Protein AF-W7XDH7-F1 (afdb_monomer)

Solvent-accessible surface area (backbone atoms only — not comparable to full-atom values): 7331 Å² total; per-residue (Å²): 140,83,82,87,71,73,53,67,53,33,57,53,10,49,50,29,32,53,50,9,52,50,32,39,53,49,12,55,75,60,73,47,37,55,67,36,43,50,53,11,51,52,33,28,52,54,7,48,43,38,47,66,30,70,76,50,50,53,58,49,60,69,33,81,84,36,37,63,16,50,52,36,25,54,48,11,49,50,36,25,75,75,65,45,30,68,64,11,46,57,40,20,51,53,10,47,51,52,41,42,64,76,47,46,66,75,46,43,67,65,48,54,67,36,81,77,57,17,70,73,61,70,40,72,69,53,52,49,53,43,48,59,58,48,73,75,40,84,84,127

Mean predicted aligned error: 10.55 Å

Secondary structure (DSSP, 8-state):
--SS---HHHHHHHHHHHHHHHHHHHHHHTTS-HHHHHHHHHHHHHHHHHHH-HHHHHHHHTSTTTHHHHHHHHHHHHHHHTT-HHHHHHHHHHHHHHHHHHHHHHHHHHHHTSTTTHHHH--HHHHHHHHHHHTTS---

Organism: Tetrahymena thermophila (strain SB210) (NCBI:txid312017)

Foldseek 3Di:
DPPPPPPVLQVVLCVLLVVLVVLVVVCVVVVNDLVSPVSSVVSNVSSCCSNVDVVVVCVLCPDPQLVQLVCQLVVLNVCSVVPNRVSSVVSNVSSVVSSCLLVVLVCLVVQLPPPVRVVVCPDVVNVVVSVVSVVVDDDD

Structure (mmCIF, N/CA/C/O backbone):
data_AF-W7XDH7-F1
#
_entry.id   AF-W7XDH7-F1
#
loop_
_atom_site.group_PDB
_atom_site.id
_atom_site.type_symbol
_atom_site.label_atom_id
_atom_site.label_alt_id
_atom_site.label_comp_id
_atom_site.label_asym_id
_atom_site.label_entity_id
_atom_site.label_seq_id
_atom_site.pdbx_PDB_ins_code
_atom_site.Cartn_x
_atom_site.Cartn_y
_atom_site.Cartn_z
_atom_site.occupancy
_atom_site.B_iso_or_equiv
_atom_site.auth_seq_id
_atom_site.auth_comp_id
_atom_site.auth_asym_id
_atom_site.auth_atom_id
_atom_site.pdbx_PDB_model_num
ATOM 1 N N . MET A 1 1 ? -7.351 8.015 31.657 1.00 33.00 1 MET A N 1
ATOM 2 C CA . MET A 1 1 ? -6.116 7.221 31.462 1.00 33.00 1 MET A CA 1
ATOM 3 C C . MET A 1 1 ? -6.412 6.007 30.561 1.00 33.00 1 MET A C 1
ATOM 5 O O . MET A 1 1 ? -6.318 4.875 30.990 1.00 33.00 1 MET A O 1
ATOM 9 N N . GLN A 1 2 ? -6.827 6.233 29.306 1.00 37.19 2 GLN A N 1
ATOM 10 C CA . GLN A 1 2 ? -7.022 5.177 28.282 1.00 37.19 2 GLN A CA 1
ATOM 11 C C . GLN A 1 2 ? -6.108 5.409 27.059 1.00 37.19 2 GLN A C 1
ATOM 13 O O . GLN A 1 2 ? -6.301 4.834 25.996 1.00 37.19 2 GLN A O 1
ATOM 18 N N . LEU A 1 3 ? -5.103 6.281 27.218 1.00 33.28 3 LEU A N 1
ATOM 19 C CA . LEU A 1 3 ? -4.137 6.684 26.188 1.00 33.28 3 LEU A CA 1
ATOM 20 C C . LEU A 1 3 ? -2.838 5.851 26.211 1.00 33.28 3 LEU A C 1
ATOM 22 O O . LEU A 1 3 ? -1.946 6.118 25.417 1.00 33.28 3 LEU A O 1
ATOM 26 N N . LEU A 1 4 ? -2.724 4.853 27.101 1.00 41.19 4 LEU A N 1
ATOM 27 C CA . LEU A 1 4 ? -1.483 4.099 27.358 1.00 41.19 4 LEU A CA 1
ATOM 28 C C . LEU A 1 4 ? -1.548 2.622 26.928 1.00 41.19 4 LEU A C 1
ATOM 30 O O . LEU A 1 4 ? -0.736 1.813 27.347 1.00 41.19 4 LEU A O 1
ATOM 34 N N . SER A 1 5 ? -2.504 2.265 26.070 1.00 42.44 5 SER A N 1
ATOM 35 C CA . SER A 1 5 ? -2.485 0.982 25.359 1.00 42.44 5 SER A CA 1
ATOM 36 C C . SER A 1 5 ? -2.791 1.230 23.885 1.00 42.44 5 SER A C 1
ATOM 38 O O . SER A 1 5 ? -3.785 0.781 23.321 1.00 42.44 5 SER A O 1
ATOM 40 N N . MET A 1 6 ? -1.946 2.038 23.240 1.00 49.12 6 MET A N 1
ATOM 41 C CA . MET A 1 6 ? -1.722 1.778 21.825 1.00 49.12 6 MET A CA 1
ATOM 42 C C . MET A 1 6 ? -0.988 0.443 21.793 1.00 49.12 6 MET A C 1
ATOM 44 O O . MET A 1 6 ? 0.175 0.400 22.170 1.00 49.12 6 MET A O 1
ATOM 48 N N . ASP A 1 7 ? -1.701 -0.624 21.434 1.00 64.94 7 ASP A N 1
ATOM 49 C CA . ASP A 1 7 ? -1.140 -1.939 21.116 1.00 64.94 7 ASP A CA 1
ATOM 50 C C . ASP A 1 7 ? 0.197 -1.735 20.382 1.00 64.94 7 ASP A C 1
ATOM 52 O O . ASP A 1 7 ? 0.206 -1.112 19.315 1.00 64.94 7 ASP A O 1
ATOM 56 N N . ASP A 1 8 ? 1.325 -2.193 20.932 1.00 77.88 8 ASP A N 1
ATOM 57 C CA . ASP A 1 8 ? 2.639 -2.052 20.279 1.00 77.88 8 ASP A CA 1
ATOM 58 C C . ASP A 1 8 ? 2.602 -2.612 18.849 1.00 77.88 8 ASP A C 1
ATOM 60 O O . ASP A 1 8 ? 3.186 -2.053 17.918 1.00 77.88 8 ASP A O 1
ATOM 64 N N . ASN A 1 9 ? 1.756 -3.623 18.648 1.00 79.00 9 ASN A N 1
ATOM 65 C CA . ASN A 1 9 ? 1.389 -4.190 17.359 1.00 79.00 9 ASN A CA 1
ATOM 66 C C . ASN A 1 9 ? 0.855 -3.152 16.360 1.00 79.00 9 ASN A C 1
ATOM 68 O O . ASN A 1 9 ? 1.219 -3.200 15.191 1.00 79.00 9 ASN A O 1
ATOM 72 N N . LYS A 1 10 ? 0.040 -2.176 16.778 1.00 81.06 10 LYS A N 1
ATOM 73 C CA . LYS A 1 10 ? -0.477 -1.125 15.883 1.00 81.06 10 LYS A CA 1
ATOM 74 C C . LYS A 1 10 ? 0.606 -0.143 15.455 1.00 81.06 10 LYS A C 1
ATOM 76 O O . LYS A 1 10 ? 0.583 0.307 14.311 1.00 81.06 10 LYS A O 1
ATOM 81 N N . LYS A 1 11 ? 1.553 0.191 16.339 1.00 82.88 11 LYS A N 1
ATOM 82 C CA . LYS A 1 11 ? 2.701 1.051 15.992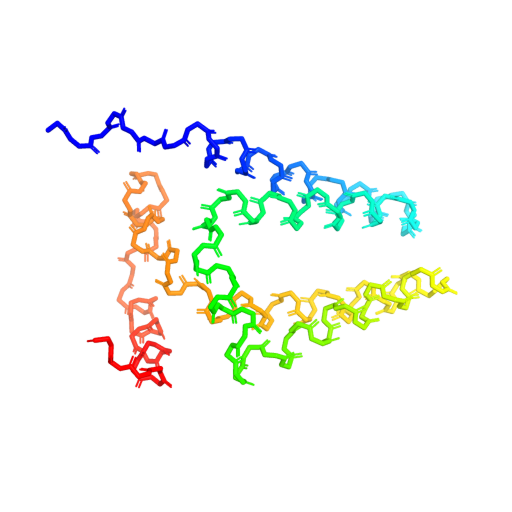 1.00 82.88 11 LYS A CA 1
ATOM 83 C C . LYS A 1 11 ? 3.634 0.332 15.020 1.00 82.88 11 LYS A C 1
ATOM 85 O O . LYS A 1 11 ? 4.032 0.923 14.019 1.00 82.88 11 LYS A O 1
ATOM 90 N N . ILE A 1 12 ? 3.913 -0.947 15.274 1.00 86.31 12 ILE A N 1
ATOM 91 C CA . ILE A 1 12 ? 4.695 -1.808 14.376 1.00 86.31 12 ILE A CA 1
ATOM 92 C C . ILE A 1 12 ? 3.976 -1.961 13.030 1.00 86.31 12 ILE A C 1
ATOM 94 O O . ILE A 1 12 ? 4.582 -1.774 11.978 1.00 86.31 12 ILE A O 1
ATOM 98 N N . GLY A 1 13 ? 2.666 -2.210 13.055 1.00 87.69 13 GLY A N 1
ATOM 99 C CA . GLY A 1 13 ? 1.826 -2.326 11.867 1.00 87.69 13 GLY A CA 1
ATOM 100 C C . GLY A 1 13 ? 1.836 -1.061 11.015 1.00 87.69 13 GLY A C 1
ATOM 101 O O . GLY A 1 13 ? 2.042 -1.141 9.807 1.00 87.69 13 GLY A O 1
ATOM 102 N N . LEU A 1 14 ? 1.708 0.115 11.639 1.00 86.62 14 LEU A N 1
ATOM 103 C CA . LEU A 1 14 ? 1.833 1.397 10.944 1.00 86.62 14 LEU A CA 1
ATOM 104 C C . LEU A 1 14 ? 3.216 1.552 10.291 1.00 86.62 14 LEU A C 1
ATOM 106 O O . LEU A 1 14 ? 3.300 1.976 9.139 1.00 86.62 14 LEU A O 1
ATOM 110 N N . GLY A 1 15 ? 4.283 1.157 10.991 1.00 90.69 15 GLY A N 1
ATOM 111 C CA . GLY A 1 15 ? 5.638 1.120 10.440 1.00 90.69 15 GLY A CA 1
ATOM 112 C C . GLY A 1 15 ? 5.743 0.232 9.196 1.00 90.69 15 GLY A C 1
ATOM 113 O O . GLY A 1 15 ? 6.272 0.672 8.179 1.00 90.69 15 GLY A O 1
ATOM 114 N N . LEU A 1 16 ? 5.170 -0.975 9.232 1.00 92.00 16 LEU A N 1
ATOM 115 C CA . LEU A 1 16 ? 5.159 -1.903 8.094 1.00 92.00 16 LEU A CA 1
ATOM 116 C C . LEU A 1 16 ? 4.331 -1.402 6.903 1.00 92.00 16 LEU A C 1
ATOM 118 O O . LEU A 1 16 ? 4.708 -1.655 5.757 1.00 92.00 16 LEU A O 1
ATOM 122 N N . VAL A 1 17 ? 3.226 -0.687 7.145 1.00 90.75 17 VAL A N 1
ATOM 123 C CA . VAL A 1 17 ? 2.435 -0.052 6.074 1.00 90.75 17 VAL A CA 1
ATOM 124 C C . VAL A 1 17 ? 3.251 1.036 5.381 1.00 90.75 17 VAL A C 1
ATOM 126 O O . VAL A 1 17 ? 3.311 1.060 4.152 1.00 90.75 17 VAL A O 1
ATOM 129 N N . ILE A 1 18 ? 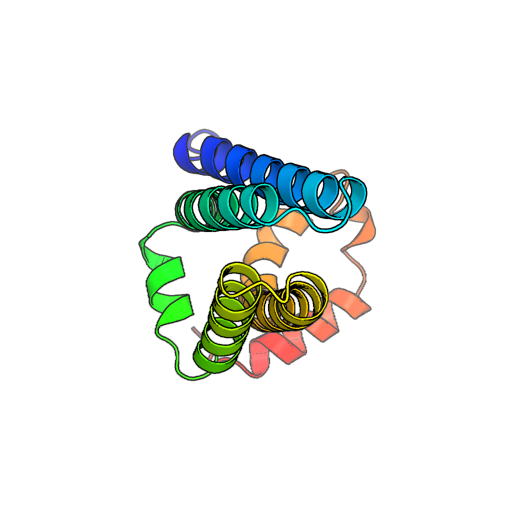3.911 1.908 6.150 1.00 92.44 18 ILE A N 1
ATOM 130 C CA . ILE A 1 18 ? 4.773 2.972 5.610 1.00 92.44 18 ILE A CA 1
ATOM 131 C C . ILE A 1 18 ? 5.969 2.370 4.864 1.00 92.44 18 ILE A C 1
ATOM 133 O O . ILE A 1 18 ? 6.330 2.852 3.788 1.00 92.44 18 ILE A O 1
ATOM 137 N N . LEU A 1 19 ? 6.550 1.293 5.396 1.00 94.69 19 LEU A N 1
ATOM 138 C CA . LEU A 1 19 ? 7.624 0.552 4.740 1.00 94.69 19 LEU A CA 1
ATOM 139 C C . LEU A 1 19 ? 7.149 -0.045 3.410 1.00 94.69 19 LEU A C 1
ATOM 141 O O . LEU A 1 19 ? 7.806 0.134 2.390 1.00 94.69 19 LEU A O 1
ATOM 145 N N . GLY A 1 20 ? 5.974 -0.678 3.395 1.00 94.00 20 GLY A N 1
ATOM 146 C CA . GLY A 1 20 ? 5.364 -1.214 2.180 1.00 94.00 20 GLY A CA 1
ATOM 147 C C . GLY A 1 20 ? 5.116 -0.130 1.130 1.00 94.00 20 GLY A C 1
ATOM 148 O O . GLY A 1 20 ? 5.483 -0.314 -0.027 1.00 94.00 20 GLY A O 1
ATOM 149 N N . LEU A 1 21 ? 4.572 1.029 1.524 1.00 92.88 21 LEU A N 1
ATOM 150 C CA . LEU A 1 21 ? 4.384 2.173 0.620 1.00 92.88 21 LEU A CA 1
ATOM 151 C C . LEU A 1 21 ? 5.713 2.705 0.069 1.00 92.88 21 LEU A C 1
ATOM 153 O O . LEU A 1 21 ? 5.811 3.021 -1.115 1.00 92.88 21 LEU A O 1
ATOM 157 N N . SER A 1 22 ? 6.740 2.780 0.915 1.00 94.19 22 SER A N 1
ATOM 158 C CA . SER A 1 22 ? 8.085 3.191 0.505 1.00 94.19 22 SER A CA 1
ATOM 159 C C . SER A 1 22 ? 8.673 2.218 -0.518 1.00 94.19 22 SER A C 1
ATOM 161 O O . SER A 1 22 ? 9.174 2.652 -1.551 1.00 94.19 22 SER A O 1
ATOM 163 N N . CYS A 1 23 ? 8.546 0.905 -0.296 1.00 93.25 23 CYS A N 1
ATOM 164 C CA . CYS A 1 23 ? 8.965 -0.116 -1.261 1.00 93.25 23 CYS A CA 1
ATOM 165 C C . CYS A 1 23 ? 8.164 -0.049 -2.570 1.00 93.25 23 CYS A C 1
ATOM 167 O O . CYS A 1 23 ? 8.734 -0.256 -3.637 1.00 93.25 23 CYS A O 1
ATOM 169 N N . TYR A 1 24 ? 6.874 0.290 -2.509 1.00 92.94 24 TYR A N 1
ATOM 170 C CA . TYR A 1 24 ? 6.046 0.548 -3.689 1.00 92.94 24 TYR A CA 1
ATOM 171 C C . TYR A 1 24 ? 6.596 1.703 -4.528 1.00 92.94 24 TYR A C 1
ATOM 173 O O . TYR A 1 24 ? 6.769 1.559 -5.736 1.00 92.94 24 TYR A O 1
ATOM 181 N N . LEU A 1 25 ? 6.901 2.836 -3.887 1.00 93.62 25 LEU A N 1
ATOM 182 C CA . LEU A 1 25 ? 7.503 3.998 -4.545 1.00 93.62 25 LEU A CA 1
ATOM 183 C C . LEU A 1 25 ? 8.868 3.652 -5.141 1.00 93.62 25 LEU A C 1
ATOM 185 O O . LEU A 1 25 ? 9.147 4.004 -6.285 1.00 93.62 25 LEU A O 1
ATOM 189 N N . LEU A 1 26 ? 9.689 2.912 -4.395 1.00 94.25 26 LEU A N 1
ATOM 190 C CA . LEU A 1 26 ? 10.990 2.454 -4.869 1.00 94.25 26 LEU A CA 1
ATOM 191 C C . LEU A 1 26 ? 10.852 1.545 -6.101 1.00 94.25 26 LEU A C 1
ATOM 193 O O . LEU A 1 26 ? 11.610 1.699 -7.053 1.00 94.25 26 LEU A O 1
ATOM 197 N N . GLY A 1 27 ? 9.857 0.652 -6.117 1.00 91.62 27 GLY A N 1
ATOM 198 C CA . GLY A 1 27 ? 9.536 -0.201 -7.264 1.00 91.62 27 GLY A CA 1
ATOM 199 C C . GLY A 1 27 ? 9.143 0.593 -8.510 1.00 91.62 27 GLY A C 1
ATOM 200 O O . GLY A 1 27 ? 9.543 0.229 -9.612 1.00 91.62 27 GLY A O 1
ATOM 201 N N . ILE A 1 28 ? 8.429 1.713 -8.352 1.00 91.12 28 ILE A N 1
ATOM 202 C CA . ILE A 1 28 ? 8.096 2.623 -9.464 1.00 91.12 28 ILE A CA 1
ATOM 203 C C . ILE A 1 28 ? 9.358 3.321 -9.989 1.00 91.12 28 ILE A C 1
ATOM 205 O O . ILE A 1 28 ? 9.572 3.367 -11.199 1.00 91.12 28 ILE A O 1
ATOM 209 N N . ILE A 1 29 ? 10.204 3.839 -9.091 1.00 93.38 29 ILE A N 1
ATOM 210 C CA . ILE A 1 29 ? 11.447 4.543 -9.454 1.00 93.38 29 ILE A CA 1
ATOM 211 C C . ILE A 1 29 ? 12.428 3.598 -10.161 1.00 93.38 29 ILE A C 1
ATOM 213 O O . ILE A 1 29 ? 13.042 3.983 -11.153 1.00 93.38 29 ILE A O 1
ATOM 217 N N . LEU A 1 30 ? 12.533 2.347 -9.706 1.00 91.44 30 LEU A N 1
ATOM 218 C CA . LEU A 1 30 ? 13.372 1.301 -10.301 1.00 91.44 30 LEU A CA 1
ATOM 219 C C . LEU A 1 30 ? 12.714 0.610 -11.508 1.00 91.44 30 LEU A C 1
ATOM 221 O O . L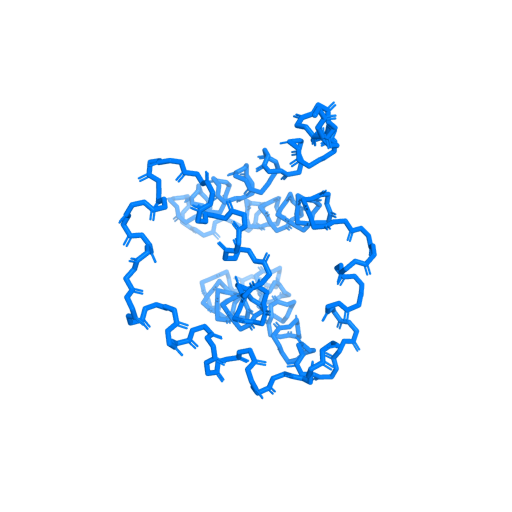EU A 1 30 ? 12.954 -0.565 -11.768 1.00 91.44 30 LEU A O 1
ATOM 225 N N . PHE A 1 31 ? 11.902 1.350 -12.268 1.00 87.56 31 PHE A N 1
ATOM 226 C CA . PHE A 1 31 ? 11.324 0.908 -13.540 1.00 87.56 31 PHE A CA 1
ATOM 227 C C . PHE A 1 31 ? 10.407 -0.325 -13.421 1.00 87.56 31 PHE A C 1
ATOM 229 O O . PHE A 1 31 ? 10.447 -1.242 -14.240 1.00 87.56 31 PHE A O 1
ATOM 236 N N . PHE A 1 32 ? 9.529 -0.324 -12.415 1.00 86.69 32 PHE A N 1
ATOM 237 C CA . PHE A 1 32 ? 8.535 -1.374 -12.158 1.00 86.69 32 PHE A CA 1
ATOM 238 C C . PHE A 1 32 ? 9.141 -2.748 -11.825 1.00 86.69 32 PHE A C 1
ATOM 240 O O . PHE A 1 32 ? 8.677 -3.792 -12.307 1.00 86.69 32 PHE A O 1
ATOM 247 N N . ASP A 1 33 ? 10.154 -2.748 -10.955 1.00 89.44 33 ASP A N 1
ATOM 248 C CA . ASP A 1 33 ? 10.778 -3.972 -10.457 1.00 89.44 33 ASP A CA 1
ATOM 249 C C . ASP A 1 33 ? 9.760 -4.874 -9.732 1.00 89.44 33 ASP A C 1
ATOM 251 O O . ASP A 1 33 ? 9.055 -4.475 -8.797 1.00 89.44 33 ASP A O 1
ATOM 255 N N . ARG A 1 34 ? 9.689 -6.132 -10.180 1.00 89.19 34 ARG A N 1
ATOM 256 C CA . ARG A 1 34 ? 8.729 -7.127 -9.684 1.00 89.19 34 ARG A CA 1
ATOM 257 C C . ARG A 1 34 ? 8.967 -7.475 -8.219 1.00 89.19 34 ARG A C 1
ATOM 259 O O . ARG A 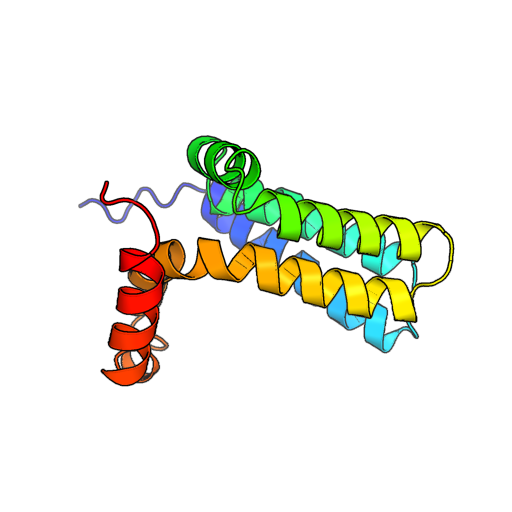1 34 ? 8.004 -7.571 -7.459 1.00 89.19 34 ARG A O 1
ATOM 266 N N . ALA A 1 35 ? 10.223 -7.665 -7.820 1.00 91.19 35 ALA A N 1
ATOM 267 C CA . ALA A 1 35 ? 10.577 -8.089 -6.470 1.00 91.19 35 ALA A CA 1
ATOM 268 C C . ALA A 1 35 ? 10.220 -7.008 -5.442 1.00 91.19 35 ALA A C 1
ATOM 270 O O . ALA A 1 35 ? 9.708 -7.320 -4.365 1.00 91.19 35 ALA A O 1
ATOM 271 N N . LEU A 1 36 ? 10.400 -5.735 -5.802 1.00 92.88 36 LEU A N 1
ATOM 272 C CA . LEU A 1 36 ? 10.005 -4.605 -4.962 1.00 92.88 36 LEU A CA 1
ATOM 273 C C . LEU A 1 36 ? 8.488 -4.494 -4.801 1.00 92.88 36 LEU A C 1
ATOM 275 O O . LEU A 1 36 ? 8.018 -4.280 -3.686 1.00 92.88 36 LEU A O 1
ATOM 279 N N . PHE A 1 37 ? 7.694 -4.727 -5.848 1.00 92.25 37 PHE A N 1
ATOM 280 C CA . PHE A 1 37 ? 6.237 -4.796 -5.679 1.00 92.25 37 PHE A CA 1
ATOM 281 C C . PHE A 1 37 ? 5.790 -6.008 -4.857 1.00 92.25 37 PHE A C 1
ATOM 283 O O . PHE A 1 37 ? 4.828 -5.909 -4.096 1.00 92.25 37 PHE A O 1
ATOM 290 N N . LEU A 1 38 ? 6.484 -7.141 -4.961 1.00 92.31 38 LEU A N 1
ATOM 291 C CA . LEU A 1 38 ? 6.240 -8.326 -4.135 1.00 92.31 38 LEU A CA 1
ATOM 292 C C . LEU A 1 38 ? 6.487 -8.042 -2.648 1.00 92.31 38 LEU A C 1
ATOM 294 O O . LEU A 1 38 ? 5.593 -8.271 -1.827 1.00 92.31 38 LEU A O 1
ATOM 298 N N . ILE A 1 39 ? 7.654 -7.488 -2.304 1.00 93.88 39 ILE A N 1
ATOM 299 C CA . ILE A 1 39 ? 7.997 -7.158 -0.913 1.00 93.88 39 ILE A CA 1
ATOM 300 C C . ILE A 1 39 ? 7.076 -6.062 -0.365 1.00 93.88 39 ILE A C 1
ATOM 302 O O . ILE A 1 39 ? 6.620 -6.144 0.776 1.00 93.88 39 ILE A O 1
ATOM 306 N N . ALA A 1 40 ? 6.737 -5.075 -1.200 1.00 93.50 40 ALA A N 1
ATOM 307 C CA . ALA A 1 40 ? 5.837 -3.992 -0.843 1.00 93.50 40 ALA A CA 1
ATOM 308 C C . ALA A 1 40 ? 4.442 -4.521 -0.502 1.00 93.50 40 ALA A C 1
ATOM 310 O O . ALA A 1 40 ? 3.886 -4.159 0.532 1.00 93.50 40 ALA 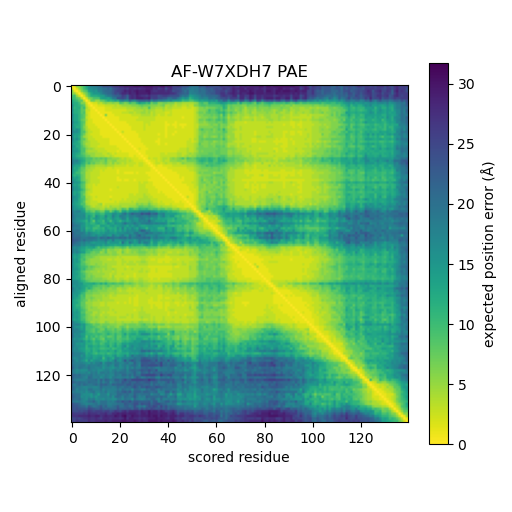A O 1
ATOM 311 N N . ASN A 1 41 ? 3.903 -5.425 -1.325 1.00 91.44 41 ASN A N 1
ATOM 312 C CA . ASN A 1 41 ? 2.604 -6.047 -1.088 1.00 91.44 41 ASN A CA 1
ATOM 313 C C . ASN A 1 41 ? 2.581 -6.914 0.166 1.00 91.44 41 ASN A C 1
ATOM 315 O O . ASN A 1 41 ? 1.625 -6.831 0.936 1.00 91.44 41 ASN A O 1
ATOM 319 N N . LEU A 1 42 ? 3.632 -7.699 0.408 1.00 91.94 42 LEU A N 1
ATOM 320 C CA . LEU A 1 42 ? 3.724 -8.532 1.603 1.00 91.94 42 LEU A CA 1
ATOM 321 C C . LEU A 1 42 ? 3.810 -7.678 2.878 1.00 91.94 42 LEU A C 1
ATOM 323 O O . LEU A 1 42 ? 3.021 -7.875 3.803 1.00 91.94 42 LEU A O 1
ATOM 327 N N . SER A 1 43 ? 4.708 -6.686 2.906 1.00 92.31 43 SER A N 1
ATOM 328 C CA . SER A 1 43 ? 4.848 -5.756 4.037 1.00 92.31 43 SER A CA 1
ATOM 329 C C . SER A 1 43 ? 3.566 -4.962 4.275 1.00 92.31 43 SER A C 1
ATOM 331 O O . SER A 1 43 ? 3.140 -4.798 5.416 1.00 92.31 43 SER A O 1
ATOM 333 N N . PHE A 1 44 ? 2.912 -4.507 3.205 1.00 90.00 44 PHE A N 1
ATOM 334 C CA . PHE A 1 44 ? 1.661 -3.764 3.285 1.00 90.00 44 PHE A CA 1
ATOM 335 C C . PHE A 1 44 ? 0.525 -4.610 3.879 1.00 90.00 44 PHE A C 1
ATOM 337 O O . PHE A 1 44 ? -0.165 -4.144 4.785 1.00 90.00 44 PHE A O 1
ATOM 344 N N . LEU A 1 45 ? 0.353 -5.863 3.441 1.00 87.44 45 LEU A N 1
ATOM 345 C CA . LEU A 1 45 ? -0.675 -6.762 3.981 1.00 87.44 45 LEU A CA 1
ATOM 346 C C . LEU A 1 45 ? -0.450 -7.075 5.464 1.00 87.44 45 LEU A C 1
ATOM 348 O O . LEU A 1 45 ? -1.393 -7.004 6.255 1.00 87.44 45 LEU A O 1
ATOM 352 N N . ILE A 1 46 ? 0.791 -7.388 5.847 1.00 88.62 46 ILE A N 1
ATOM 353 C CA . ILE A 1 46 ? 1.153 -7.675 7.243 1.00 88.62 46 ILE A CA 1
ATOM 354 C C . ILE A 1 46 ? 0.969 -6.418 8.106 1.00 88.62 46 ILE A C 1
ATOM 356 O O . ILE A 1 46 ? 0.398 -6.487 9.196 1.00 88.62 46 ILE A O 1
ATOM 360 N N . GLY A 1 47 ? 1.375 -5.253 7.596 1.00 87.25 47 GLY A N 1
ATOM 361 C CA . GLY A 1 47 ? 1.183 -3.970 8.264 1.00 87.25 47 GLY A CA 1
ATOM 362 C C . GLY A 1 47 ? -0.292 -3.645 8.488 1.00 87.25 47 GLY A C 1
ATOM 363 O O . GLY A 1 47 ? -0.690 -3.312 9.603 1.00 87.25 47 GLY A O 1
ATOM 364 N N . MET A 1 48 ? -1.128 -3.817 7.462 1.00 81.25 48 MET A N 1
ATOM 365 C CA . MET A 1 48 ? -2.577 -3.611 7.549 1.00 81.25 48 MET A CA 1
ATOM 366 C C . MET A 1 48 ? -3.232 -4.569 8.543 1.00 81.25 48 MET A C 1
ATOM 368 O O . MET A 1 48 ? -4.073 -4.158 9.344 1.00 81.25 48 MET A O 1
ATOM 372 N N . TYR A 1 49 ? -2.823 -5.836 8.536 1.00 81.38 49 TYR A N 1
ATOM 373 C CA . TYR A 1 49 ? -3.285 -6.835 9.493 1.00 81.38 49 TYR A CA 1
ATOM 374 C C . TYR A 1 49 ? -3.011 -6.409 10.946 1.00 81.38 49 TYR A C 1
ATOM 376 O O . TYR A 1 49 ? -3.920 -6.455 11.779 1.00 81.38 49 TYR A O 1
ATOM 384 N N . MET A 1 50 ? -1.799 -5.930 11.238 1.00 78.19 50 MET A N 1
ATOM 385 C CA . MET A 1 50 ? -1.406 -5.472 12.576 1.00 78.19 50 MET A CA 1
ATOM 386 C C . MET A 1 50 ? -2.022 -4.118 12.964 1.00 78.19 50 MET A C 1
ATOM 388 O O . MET A 1 50 ? -2.361 -3.904 14.126 1.00 78.19 50 MET A O 1
ATOM 392 N N . PHE A 1 51 ? -2.205 -3.206 12.006 1.00 75.94 51 PHE A N 1
ATOM 393 C CA . PHE A 1 51 ? -2.753 -1.869 12.249 1.00 75.94 51 PHE A CA 1
ATOM 394 C C . PHE A 1 51 ? -4.253 -1.895 12.587 1.00 75.94 51 PHE A C 1
ATOM 396 O O . PHE A 1 51 ? -4.713 -1.200 13.497 1.00 75.94 51 PHE A O 1
ATOM 403 N N . ILE A 1 52 ? -5.018 -2.721 11.873 1.00 67.56 52 ILE A N 1
ATOM 404 C CA . ILE A 1 52 ? -6.483 -2.808 11.980 1.00 67.56 52 ILE A CA 1
ATOM 405 C C . ILE A 1 52 ? -6.900 -3.808 13.067 1.00 67.56 52 ILE A C 1
ATOM 407 O O . ILE A 1 52 ? -7.862 -3.575 13.800 1.00 67.56 52 ILE A O 1
ATOM 411 N N . GLY A 1 53 ? -6.145 -4.900 13.209 1.00 64.31 53 GLY A N 1
ATOM 412 C CA . GLY A 1 53 ? -6.430 -6.007 14.116 1.00 64.31 53 GLY A CA 1
ATOM 413 C C . GLY A 1 53 ? -7.219 -7.140 13.447 1.00 64.31 53 GLY A C 1
ATOM 41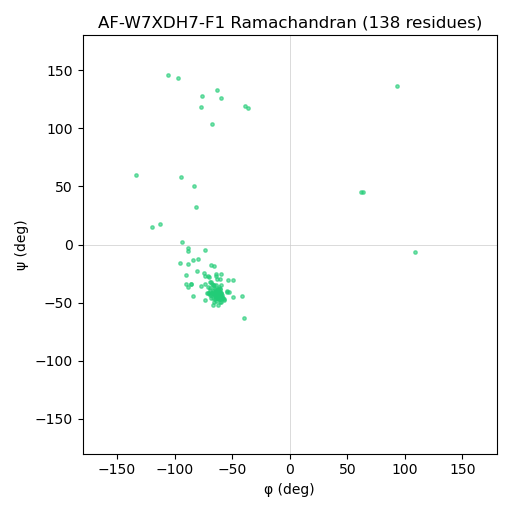4 O O . GLY A 1 53 ? -8.210 -6.912 12.749 1.00 64.31 53 GLY A O 1
ATOM 415 N N . LEU A 1 54 ? -6.802 -8.385 13.728 1.00 49.00 54 LEU A N 1
ATOM 416 C CA . LEU A 1 54 ? -7.321 -9.658 13.184 1.00 49.00 54 LEU A CA 1
ATOM 417 C C . LEU A 1 54 ? -8.862 -9.710 13.079 1.00 49.00 54 LEU A C 1
ATOM 419 O O . LEU A 1 54 ? -9.420 -10.101 12.055 1.00 49.00 54 LEU A O 1
ATOM 423 N N . LYS A 1 55 ? -9.522 -9.235 14.144 1.00 48.47 55 LYS A N 1
ATOM 424 C CA . LYS A 1 55 ? -10.966 -8.985 14.314 1.00 48.47 55 LYS A CA 1
ATOM 425 C C . LYS A 1 55 ? -11.655 -8.390 13.087 1.00 48.47 55 LYS A C 1
ATOM 427 O O . LYS A 1 55 ? -12.598 -8.931 12.508 1.00 48.47 55 LYS A O 1
ATOM 432 N N . GLN A 1 56 ? -11.188 -7.193 12.759 1.00 57.12 56 GLN A N 1
ATOM 433 C CA . GLN A 1 56 ? -11.857 -6.284 11.843 1.00 57.12 56 GLN A CA 1
ATOM 434 C C . GLN A 1 56 ? -11.397 -6.511 10.413 1.00 57.12 56 GLN A C 1
ATOM 436 O O . GLN A 1 56 ? -12.238 -6.433 9.529 1.00 57.12 56 GLN A O 1
ATOM 441 N N . THR A 1 57 ? -10.135 -6.883 10.174 1.00 55.00 57 THR A N 1
ATOM 442 C CA . THR A 1 57 ? -9.614 -7.156 8.823 1.00 55.00 57 THR A CA 1
ATOM 443 C C . THR A 1 57 ? -10.288 -8.370 8.186 1.00 55.00 57 THR A C 1
ATOM 445 O O . THR A 1 57 ? -10.672 -8.305 7.021 1.00 55.00 57 THR A O 1
ATOM 448 N N . ILE A 1 58 ? -10.515 -9.448 8.950 1.00 52.47 58 ILE A N 1
ATOM 449 C CA . ILE A 1 58 ? -11.224 -10.643 8.457 1.00 52.47 58 ILE A CA 1
ATOM 450 C C . ILE A 1 58 ? -12.706 -10.328 8.221 1.00 52.47 58 ILE A C 1
ATOM 452 O O . ILE A 1 58 ? -13.243 -10.662 7.168 1.00 52.47 58 ILE A O 1
ATOM 456 N N . ALA A 1 59 ? -13.362 -9.615 9.142 1.00 56.88 59 ALA A N 1
ATOM 457 C CA . ALA A 1 59 ? -14.740 -9.158 8.942 1.00 56.88 59 ALA A CA 1
ATOM 458 C C . ALA A 1 59 ? -14.871 -8.179 7.752 1.00 56.88 59 ALA A C 1
ATOM 460 O O . ALA A 1 59 ? -15.902 -8.152 7.077 1.00 56.88 59 ALA A O 1
ATOM 461 N N . PHE A 1 60 ? -13.816 -7.410 7.457 1.00 58.34 60 PHE A N 1
ATOM 462 C CA . PHE A 1 60 ? -13.736 -6.507 6.311 1.00 58.34 60 PHE A CA 1
ATOM 463 C C . PHE A 1 60 ? -13.554 -7.242 4.989 1.00 58.34 60 PHE A C 1
ATOM 465 O O . PHE A 1 60 ? -14.280 -6.946 4.041 1.00 58.34 60 PHE A O 1
ATOM 472 N N . PHE A 1 61 ? -12.625 -8.197 4.926 1.00 55.22 61 PHE A N 1
ATOM 473 C CA . PHE A 1 61 ? -12.370 -9.004 3.730 1.00 55.22 61 PHE A CA 1
ATOM 474 C C . PHE A 1 61 ? -13.505 -9.991 3.428 1.00 55.22 61 PHE A C 1
ATOM 476 O O . PHE A 1 61 ? -13.745 -10.301 2.265 1.00 55.22 61 PHE A O 1
ATOM 483 N N . SER A 1 62 ? -14.243 -10.441 4.448 1.00 46.66 62 SER A N 1
ATOM 484 C CA . SER A 1 62 ? -15.318 -11.435 4.303 1.00 46.66 62 SER A CA 1
ATOM 485 C C . SER A 1 62 ? -16.700 -10.828 3.986 1.00 46.66 62 SER A C 1
ATOM 487 O O . SER A 1 62 ? -17.659 -11.541 3.687 1.00 46.66 62 SER A O 1
ATOM 489 N N . LYS A 1 63 ? -16.842 -9.492 3.980 1.00 56.19 63 LYS A N 1
ATOM 490 C CA . LYS A 1 63 ? -18.081 -8.828 3.531 1.00 56.19 63 LYS A CA 1
ATOM 491 C C . LYS A 1 63 ? -18.184 -8.841 1.997 1.00 56.19 63 LYS A C 1
ATOM 493 O O . LYS A 1 63 ? -17.306 -8.332 1.302 1.00 56.19 63 LYS A O 1
ATOM 498 N N . LYS A 1 64 ? -19.320 -9.321 1.465 1.00 52.03 64 LYS A N 1
ATOM 499 C CA . LYS A 1 64 ? -19.635 -9.399 0.015 1.00 52.03 64 LYS A CA 1
ATOM 500 C C . LYS A 1 64 ? -19.391 -8.101 -0.771 1.00 52.03 64 LYS A C 1
ATOM 502 O O . LYS A 1 64 ? -19.069 -8.158 -1.954 1.00 52.03 64 LYS A O 1
ATOM 507 N N . THR A 1 65 ? -19.530 -6.936 -0.142 1.00 55.12 65 THR A N 1
ATOM 508 C CA . THR A 1 65 ? -19.289 -5.624 -0.765 1.00 55.12 65 THR A CA 1
ATOM 509 C C . THR A 1 65 ? -17.807 -5.301 -0.974 1.00 55.12 65 THR A C 1
ATOM 511 O O . THR A 1 65 ? -17.477 -4.597 -1.924 1.00 55.12 65 THR A O 1
ATOM 514 N N . ASN A 1 66 ? -16.912 -5.853 -0.153 1.00 61.97 66 ASN A N 1
ATOM 515 C CA . ASN A 1 66 ? -15.466 -5.593 -0.201 1.00 61.97 66 ASN A CA 1
ATOM 516 C C . ASN A 1 66 ? -14.693 -6.636 -1.010 1.00 61.97 66 ASN A C 1
ATOM 518 O O . ASN A 1 66 ? -13.562 -6.391 -1.431 1.00 61.97 66 ASN A O 1
ATOM 522 N N . PHE A 1 67 ? -15.325 -7.780 -1.275 1.00 68.88 67 PHE A N 1
ATOM 523 C CA . PHE A 1 67 ? -14.724 -8.877 -2.024 1.00 68.88 67 PHE A CA 1
ATOM 524 C C . PHE A 1 67 ? -14.312 -8.462 -3.444 1.00 68.88 67 PHE A C 1
ATOM 526 O O . PHE A 1 67 ? -13.261 -8.874 -3.918 1.00 68.88 67 PHE A O 1
ATOM 533 N N . LYS A 1 68 ? -15.072 -7.566 -4.097 1.00 77.50 68 LYS A N 1
ATOM 534 C CA . LYS A 1 68 ? -14.714 -7.027 -5.423 1.00 77.50 68 LYS A CA 1
ATOM 535 C C . LYS A 1 68 ? -13.370 -6.291 -5.411 1.00 77.50 68 LYS A C 1
ATOM 537 O O . LYS A 1 68 ? -12.557 -6.516 -6.298 1.00 77.50 68 LYS A O 1
ATOM 542 N N . GLY A 1 69 ? -13.122 -5.448 -4.406 1.00 81.00 69 GLY A N 1
ATOM 543 C CA . GLY A 1 69 ? -11.849 -4.729 -4.273 1.00 81.00 69 GLY A CA 1
ATOM 544 C C . GLY A 1 69 ? -10.683 -5.674 -3.991 1.00 81.00 69 GLY A C 1
ATOM 545 O O . GLY A 1 69 ? -9.631 -5.561 -4.613 1.00 81.00 69 GLY A O 1
ATOM 546 N N . SER A 1 70 ? -10.906 -6.663 -3.120 1.00 81.62 70 SER A N 1
ATOM 547 C CA . SER A 1 70 ? -9.909 -7.690 -2.806 1.00 81.62 70 SER A CA 1
ATOM 548 C C . SER A 1 70 ? -9.540 -8.516 -4.034 1.00 81.62 70 SER A C 1
ATOM 550 O O . SER A 1 70 ? -8.353 -8.715 -4.286 1.00 81.62 70 SER A O 1
ATOM 552 N N . LEU A 1 71 ? -10.530 -8.945 -4.821 1.00 86.31 71 LEU A N 1
ATOM 553 C CA . LEU A 1 71 ? -10.297 -9.741 -6.021 1.00 86.31 71 LEU A CA 1
ATOM 554 C C . LEU A 1 71 ? -9.480 -8.964 -7.058 1.00 86.31 71 LEU A C 1
ATOM 556 O O . LEU A 1 71 ? -8.556 -9.510 -7.648 1.00 86.31 71 LEU A O 1
ATOM 560 N N . VAL A 1 72 ? -9.790 -7.679 -7.250 1.00 89.75 72 VAL A N 1
ATOM 561 C CA . VAL A 1 72 ? -9.063 -6.817 -8.191 1.00 89.75 72 VAL A CA 1
ATOM 562 C C . VAL A 1 72 ? -7.644 -6.525 -7.699 1.00 89.75 72 VAL A C 1
ATOM 564 O O . VAL A 1 72 ? -6.711 -6.551 -8.494 1.00 89.75 72 VAL A O 1
ATOM 567 N N . TYR A 1 73 ? -7.450 -6.315 -6.395 1.00 89.69 73 TYR A N 1
ATOM 568 C CA . TYR A 1 73 ? -6.124 -6.107 -5.809 1.00 89.69 73 TYR A CA 1
ATOM 569 C C . TYR A 1 73 ? -5.222 -7.344 -5.954 1.00 89.69 73 TYR A C 1
ATOM 571 O O . TYR A 1 73 ? -4.093 -7.228 -6.434 1.00 89.69 73 TYR A O 1
ATOM 579 N N . PHE A 1 74 ? -5.724 -8.533 -5.600 1.00 89.69 74 PHE A N 1
ATOM 580 C CA . PHE A 1 74 ? -4.988 -9.790 -5.781 1.00 89.69 74 PHE A CA 1
ATOM 581 C C . PHE A 1 74 ? -4.833 -10.169 -7.258 1.00 89.69 74 PHE A C 1
ATOM 583 O O . PHE A 1 74 ? -3.804 -10.721 -7.638 1.00 89.69 74 PHE A O 1
ATOM 590 N N . GLY A 1 75 ? -5.807 -9.832 -8.105 1.00 92.25 75 GLY A N 1
ATOM 591 C CA . GLY A 1 75 ? -5.701 -9.984 -9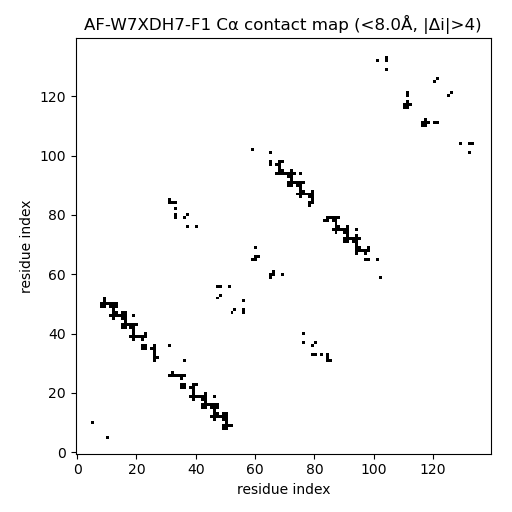.555 1.00 92.25 75 GLY A CA 1
ATOM 592 C C . GLY A 1 75 ? -4.579 -9.123 -10.136 1.00 92.25 75 GLY A C 1
ATOM 593 O O . GLY A 1 75 ? -3.744 -9.628 -10.880 1.00 92.25 75 GLY A O 1
ATOM 5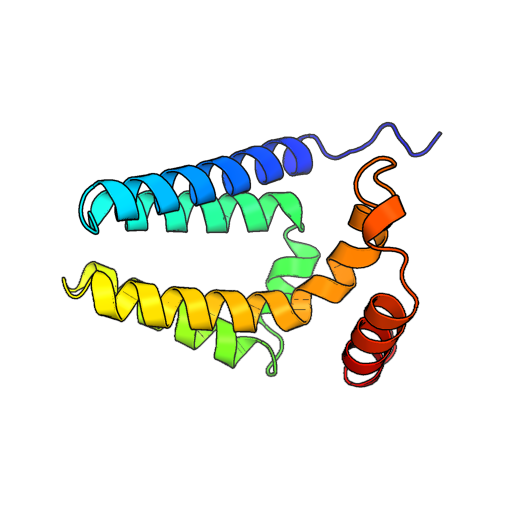94 N N . GLY A 1 76 ? -4.495 -7.852 -9.735 1.00 90.19 76 GLY A N 1
ATOM 595 C CA . GLY A 1 76 ? -3.386 -6.964 -10.093 1.00 90.19 76 GLY A CA 1
ATOM 596 C C . GLY A 1 76 ? -2.038 -7.504 -9.615 1.00 90.19 76 GLY A C 1
ATOM 597 O O . GLY A 1 76 ? -1.098 -7.574 -10.400 1.00 90.19 76 GLY A O 1
ATOM 598 N N . PHE A 1 77 ? -1.966 -7.987 -8.369 1.00 90.81 77 PHE A N 1
ATOM 599 C CA . PHE A 1 77 ? -0.773 -8.648 -7.833 1.00 90.81 77 PHE A CA 1
ATOM 600 C C . PHE A 1 77 ? -0.339 -9.853 -8.680 1.00 90.81 77 PHE A C 1
ATOM 602 O O . PHE A 1 77 ? 0.830 -9.954 -9.047 1.00 90.81 77 PHE A O 1
ATOM 609 N N . ALA A 1 78 ? -1.272 -10.738 -9.039 1.00 91.94 78 ALA A N 1
ATOM 610 C CA . ALA A 1 78 ? -0.979 -11.892 -9.883 1.00 91.94 78 ALA A CA 1
ATOM 611 C C . ALA A 1 78 ? -0.408 -11.459 -11.242 1.00 91.94 78 ALA A C 1
ATOM 613 O O . ALA A 1 78 ? 0.601 -12.000 -11.687 1.00 91.94 78 ALA A O 1
ATOM 614 N N . ILE A 1 79 ? -0.987 -10.432 -11.870 1.00 92.19 79 ILE A N 1
ATOM 615 C CA . ILE A 1 79 ? -0.509 -9.882 -13.149 1.00 92.19 79 ILE A CA 1
ATOM 616 C C . ILE A 1 79 ? 0.933 -9.349 -13.038 1.00 92.19 79 ILE A C 1
ATOM 618 O O . ILE A 1 79 ? 1.732 -9.563 -13.953 1.00 92.19 79 ILE A O 1
ATOM 622 N N . ILE A 1 80 ? 1.297 -8.714 -11.916 1.00 90.62 80 ILE A N 1
ATOM 623 C CA . ILE A 1 80 ? 2.682 -8.277 -11.651 1.00 90.62 80 ILE A CA 1
ATOM 624 C C . ILE A 1 80 ? 3.621 -9.485 -11.562 1.00 90.62 80 ILE A C 1
ATOM 626 O O . ILE A 1 80 ? 4.691 -9.478 -12.174 1.00 90.62 80 ILE A O 1
ATOM 630 N N . VAL A 1 81 ? 3.212 -10.540 -10.850 1.00 88.50 81 VAL A N 1
ATOM 631 C CA . VAL A 1 81 ? 3.994 -11.783 -10.725 1.00 88.50 81 VAL A CA 1
ATOM 632 C C . VAL A 1 81 ? 4.214 -12.438 -12.096 1.00 88.50 81 VAL A C 1
ATOM 634 O O . VAL A 1 81 ? 5.322 -12.891 -12.380 1.00 88.50 81 VAL A O 1
ATOM 637 N N . PHE A 1 82 ? 3.216 -12.410 -12.984 1.00 89.12 82 PHE A N 1
ATOM 638 C CA . PHE A 1 82 ? 3.311 -12.957 -14.345 1.00 89.12 82 PHE A CA 1
ATOM 639 C C . PHE A 1 82 ? 4.157 -12.125 -15.325 1.00 89.12 82 PHE A C 1
ATOM 641 O O . PHE A 1 82 ? 4.386 -12.571 -16.446 1.00 89.12 82 PHE A O 1
ATOM 648 N N . GLY A 1 83 ? 4.664 -10.953 -14.930 1.00 85.81 83 GLY A N 1
ATOM 649 C CA . GLY A 1 83 ? 5.592 -10.164 -15.751 1.00 85.81 83 GLY A CA 1
ATOM 650 C C . GLY A 1 83 ? 5.019 -8.880 -16.343 1.00 85.81 83 GLY A C 1
ATOM 651 O O . GLY A 1 83 ? 5.778 -8.076 -16.877 1.00 85.81 83 GLY A O 1
ATOM 652 N N . PHE A 1 84 ? 3.718 -8.623 -16.200 1.00 89.12 84 PHE A N 1
ATOM 653 C CA . PHE A 1 84 ? 3.084 -7.394 -16.684 1.00 89.12 84 PHE A CA 1
ATOM 654 C C . PHE A 1 84 ? 3.020 -6.335 -15.573 1.00 89.12 84 PHE A C 1
ATOM 656 O O . PHE A 1 84 ? 1.938 -5.862 -15.219 1.00 89.12 84 PHE A O 1
ATOM 663 N N . SER A 1 85 ? 4.175 -5.951 -15.012 1.00 86.94 85 SER A N 1
ATOM 664 C CA . SER A 1 85 ? 4.257 -5.081 -13.824 1.00 86.94 85 SER A CA 1
ATOM 665 C C . SER A 1 85 ? 3.503 -3.757 -13.964 1.00 86.94 85 SER A C 1
ATOM 667 O O . SER A 1 85 ? 2.837 -3.342 -13.023 1.00 86.94 85 SER A O 1
ATOM 669 N N . PHE A 1 86 ? 3.565 -3.101 -15.127 1.00 88.06 86 PHE A N 1
ATOM 670 C CA . PHE A 1 86 ? 2.912 -1.804 -15.340 1.00 88.06 86 PHE A CA 1
ATOM 671 C C . PHE A 1 86 ? 1.379 -1.907 -15.300 1.00 88.06 86 PHE A C 1
ATOM 673 O O . PHE A 1 86 ? 0.717 -1.208 -14.535 1.00 88.06 86 PHE A O 1
ATOM 680 N N . ILE A 1 87 ? 0.808 -2.828 -16.085 1.00 91.12 87 ILE A N 1
ATOM 681 C CA . ILE A 1 87 ? -0.642 -3.062 -16.122 1.00 91.12 87 ILE A CA 1
ATOM 682 C C . ILE A 1 87 ? -1.119 -3.590 -14.767 1.00 91.12 87 ILE A C 1
ATOM 684 O O . ILE A 1 87 ? -2.124 -3.119 -14.230 1.00 91.12 87 ILE A O 1
ATOM 688 N N . GLY A 1 88 ? -0.379 -4.541 -14.198 1.00 90.75 88 GLY A N 1
ATOM 689 C CA . GLY A 1 88 ? -0.676 -5.117 -12.896 1.00 90.75 88 GLY A CA 1
ATOM 690 C C . GLY A 1 88 ? -0.685 -4.063 -11.792 1.00 90.75 88 GLY A C 1
ATOM 691 O O . GLY A 1 88 ? -1.620 -4.052 -10.999 1.00 90.75 88 GLY A O 1
ATOM 692 N N . PHE A 1 89 ? 0.261 -3.119 -11.796 1.00 91.06 89 PHE A N 1
ATOM 693 C CA . PHE A 1 89 ? 0.295 -1.993 -10.860 1.00 91.06 89 PHE A CA 1
ATOM 694 C C . PHE A 1 89 ? -0.942 -1.095 -10.982 1.00 91.06 89 PHE A C 1
ATOM 696 O O . PHE A 1 89 ? -1.577 -0.791 -9.974 1.00 91.06 89 PHE A O 1
ATOM 703 N N . CYS A 1 90 ? -1.344 -0.714 -12.198 1.00 92.88 90 CYS A N 1
ATOM 704 C CA . CYS A 1 90 ? -2.544 0.104 -12.411 1.00 92.88 90 CYS A CA 1
ATOM 705 C C . CYS A 1 90 ? -3.810 -0.581 -11.869 1.00 92.88 90 CYS A C 1
ATOM 707 O O . CYS A 1 90 ? -4.602 0.033 -11.148 1.00 92.88 90 CYS A O 1
ATOM 709 N N . ILE A 1 91 ? -3.979 -1.871 -12.173 1.00 92.81 91 ILE A N 1
ATOM 710 C CA . ILE A 1 91 ? -5.099 -2.686 -11.676 1.00 92.81 91 ILE A CA 1
ATOM 711 C C . ILE A 1 91 ? -5.027 -2.814 -10.153 1.00 92.81 91 ILE A C 1
ATOM 713 O O . ILE A 1 91 ? -6.036 -2.665 -9.461 1.00 92.81 91 ILE A O 1
ATOM 717 N N . GLN A 1 92 ? -3.833 -3.053 -9.620 1.00 91.62 92 GLN A N 1
ATOM 718 C CA . GLN A 1 92 ? -3.601 -3.211 -8.195 1.00 91.62 92 GLN A CA 1
ATOM 719 C C . GLN A 1 92 ? -3.931 -1.933 -7.419 1.00 91.62 92 GLN A C 1
ATOM 721 O O . GLN A 1 92 ? -4.627 -2.011 -6.409 1.00 91.62 92 GLN A O 1
ATOM 726 N N . MET A 1 93 ? -3.516 -0.762 -7.907 1.00 89.94 93 MET A N 1
ATOM 727 C CA . MET A 1 93 ? -3.852 0.535 -7.310 1.00 89.94 93 MET A CA 1
ATOM 728 C C . MET A 1 93 ? -5.357 0.803 -7.335 1.00 89.94 93 MET A C 1
ATOM 730 O O . MET A 1 93 ? -5.913 1.285 -6.346 1.00 89.94 93 MET A O 1
ATOM 734 N N . TYR A 1 94 ? -6.044 0.434 -8.420 1.00 90.81 94 TYR A N 1
ATOM 735 C CA . TYR A 1 94 ? -7.502 0.526 -8.490 1.00 90.81 94 TYR A CA 1
ATOM 736 C C . TYR A 1 94 ? -8.186 -0.400 -7.471 1.00 90.81 94 TYR A C 1
ATOM 738 O O . TYR A 1 94 ? -9.097 0.023 -6.755 1.00 90.81 94 TYR A O 1
ATOM 746 N N . GLY A 1 95 ? -7.714 -1.643 -7.347 1.00 87.88 95 GLY A N 1
ATOM 747 C CA . GLY A 1 95 ? -8.195 -2.599 -6.348 1.00 87.88 95 GLY A CA 1
ATOM 748 C C . GLY A 1 95 ? -7.968 -2.113 -4.917 1.00 87.88 95 GLY A C 1
ATOM 749 O O . GLY A 1 95 ? -8.886 -2.167 -4.098 1.00 87.88 95 GLY A O 1
ATOM 750 N N . LEU A 1 96 ? -6.783 -1.564 -4.636 1.00 86.25 96 LEU A N 1
ATOM 751 C CA . LEU A 1 96 ? -6.422 -0.986 -3.341 1.00 86.25 96 LEU A CA 1
ATOM 752 C C . LEU A 1 96 ? -7.327 0.205 -2.999 1.00 86.25 96 LEU A C 1
ATOM 754 O O . LEU A 1 96 ? -7.863 0.262 -1.893 1.00 86.25 96 LEU A O 1
ATOM 758 N N . PHE A 1 97 ? -7.591 1.103 -3.951 1.00 85.25 97 PHE A N 1
ATOM 759 C CA . PHE A 1 97 ? -8.529 2.213 -3.762 1.00 85.25 97 PHE A CA 1
ATOM 760 C C . PHE A 1 97 ? -9.954 1.728 -3.448 1.00 85.25 97 PHE A C 1
ATOM 762 O O . PHE A 1 97 ? -10.595 2.227 -2.519 1.00 85.25 97 PHE A O 1
ATOM 769 N N . LEU A 1 98 ? -10.443 0.714 -4.170 1.00 82.50 98 LEU A N 1
ATOM 770 C CA . LEU A 1 98 ? -11.747 0.096 -3.902 1.00 82.50 98 LEU A CA 1
ATOM 771 C C . LEU A 1 98 ? -11.811 -0.548 -2.510 1.00 82.50 98 LEU A C 1
ATOM 773 O O . LEU A 1 98 ? -12.841 -0.451 -1.845 1.00 82.50 98 LEU A O 1
ATOM 777 N N . LEU A 1 99 ? -10.721 -1.182 -2.071 1.00 78.31 99 LEU A N 1
ATOM 778 C CA . LEU A 1 99 ? -10.610 -1.815 -0.757 1.00 78.31 99 LEU A CA 1
ATOM 779 C C . LEU A 1 99 ? -10.653 -0.771 0.369 1.00 78.31 99 LEU A C 1
ATOM 781 O O . LEU A 1 99 ? -11.397 -0.917 1.341 1.00 78.31 99 LEU A O 1
ATOM 785 N N . PHE A 1 100 ? -9.895 0.317 0.211 1.00 74.69 100 PHE A N 1
ATOM 786 C CA . PHE A 1 100 ? -9.837 1.399 1.188 1.00 74.69 100 PHE A CA 1
ATOM 787 C C . PHE A 1 100 ? -11.106 2.234 1.240 1.00 74.69 100 PHE A C 1
ATOM 789 O O . PHE A 1 100 ? -11.417 2.750 2.307 1.00 74.69 100 PHE A O 1
ATOM 796 N N . LYS A 1 101 ? -11.884 2.345 0.159 1.00 74.06 101 LYS A N 1
ATOM 797 C CA . LYS A 1 101 ? -13.138 3.116 0.163 1.00 74.06 101 LYS A CA 1
ATOM 798 C C . LYS A 1 101 ? -14.081 2.700 1.294 1.00 74.06 101 LYS A C 1
ATOM 800 O O . LYS A 1 101 ? -14.687 3.557 1.931 1.00 74.06 101 LYS A O 1
ATOM 805 N N . THR A 1 102 ? -14.186 1.403 1.563 1.00 69.31 102 THR A N 1
ATOM 806 C CA . THR A 1 102 ? -15.028 0.902 2.656 1.00 69.31 102 THR A CA 1
ATOM 807 C C . THR A 1 102 ? -14.337 1.021 4.017 1.00 69.31 102 THR A C 1
ATOM 809 O O . THR A 1 102 ? -15.010 1.059 5.042 1.00 69.31 102 THR A O 1
ATOM 812 N N . PHE A 1 103 ? -13.003 1.084 4.046 1.00 67.62 103 PHE A N 1
ATOM 813 C CA . PHE A 1 103 ? -12.200 1.128 5.270 1.00 67.62 103 PHE A CA 1
ATOM 814 C C . PHE A 1 103 ? -11.929 2.558 5.785 1.00 67.62 103 PHE A C 1
ATOM 816 O O . PHE A 1 103 ? -11.788 2.774 6.986 1.00 67.62 103 PHE A O 1
ATOM 823 N N . LEU A 1 104 ? -11.930 3.555 4.896 1.00 67.75 104 LEU A N 1
ATOM 824 C CA . LEU A 1 104 ? -11.777 4.983 5.191 1.00 67.75 104 LEU A CA 1
ATOM 825 C C . LEU A 1 104 ? -12.688 5.513 6.314 1.00 67.75 104 LEU A C 1
ATOM 827 O O . LEU A 1 104 ? -12.163 6.217 7.177 1.00 67.75 104 LEU A O 1
ATOM 831 N N . PRO A 1 105 ? -14.000 5.197 6.379 1.00 65.81 105 PRO A N 1
ATOM 832 C CA . PRO A 1 105 ? -14.841 5.659 7.485 1.00 65.81 105 PRO A CA 1
ATOM 833 C C . PRO A 1 105 ? -14.375 5.153 8.860 1.00 65.81 105 PRO A C 1
ATOM 835 O O . PRO A 1 105 ? -14.521 5.880 9.834 1.00 65.81 105 PRO A O 1
ATOM 838 N N . LEU A 1 106 ? -13.745 3.972 8.955 1.00 64.56 106 LEU A N 1
ATOM 839 C CA . LEU A 1 106 ? -13.189 3.476 10.225 1.00 64.56 106 LEU A CA 1
ATOM 840 C C . LEU A 1 106 ? -11.899 4.200 10.627 1.00 64.56 106 LEU A C 1
ATOM 842 O O . LEU A 1 106 ? -11.547 4.234 11.805 1.00 64.56 106 LEU A O 1
ATOM 846 N N . LEU A 1 107 ? -11.185 4.768 9.654 1.00 63.44 107 LEU A N 1
ATOM 847 C CA . LEU A 1 107 ? -9.960 5.532 9.879 1.00 63.44 107 LEU A CA 1
ATOM 848 C C . LEU A 1 107 ? -10.212 7.016 10.144 1.00 63.44 107 LEU A C 1
ATOM 850 O O . LEU A 1 107 ? -9.334 7.687 10.683 1.00 63.44 107 LEU A O 1
ATOM 854 N N . TYR A 1 108 ? -11.397 7.525 9.814 1.00 64.75 108 TYR A N 1
ATOM 855 C CA . TYR A 1 108 ? -11.726 8.940 9.948 1.00 64.75 108 TYR A CA 1
ATOM 856 C C . TYR A 1 108 ? -11.642 9.444 11.395 1.00 64.75 108 TYR A C 1
ATOM 858 O O . TYR A 1 108 ? -10.951 10.428 11.657 1.00 64.75 108 TYR A O 1
ATOM 866 N N . ASP A 1 109 ? -12.262 8.745 12.350 1.00 63.78 109 ASP A N 1
ATOM 867 C CA . ASP A 1 109 ? -12.235 9.139 13.766 1.00 63.78 109 ASP A CA 1
ATOM 868 C C . ASP A 1 109 ? -10.810 9.158 14.369 1.00 63.78 109 ASP A C 1
ATOM 870 O O . ASP A 1 109 ? -10.453 10.139 15.035 1.00 63.78 109 ASP A O 1
ATOM 874 N N . PRO A 1 110 ? -9.947 8.148 14.119 1.00 63.38 110 PRO A N 1
ATOM 875 C CA . PRO A 1 110 ? -8.531 8.203 14.484 1.00 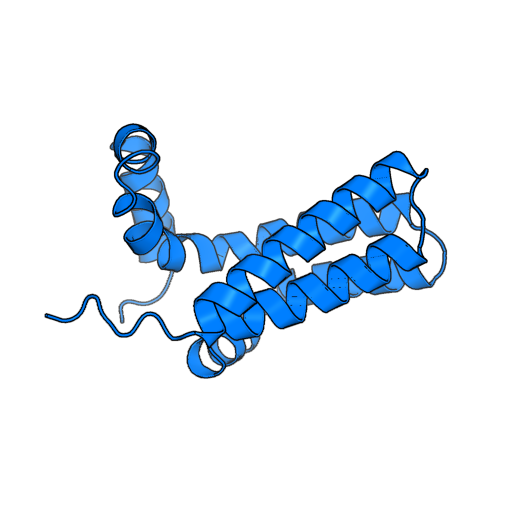63.38 110 PRO A CA 1
ATOM 876 C C . PRO A 1 110 ? -7.757 9.354 13.828 1.00 63.38 110 PRO A C 1
ATOM 878 O O . PRO A 1 110 ? -6.996 10.040 14.512 1.00 63.38 110 PRO A O 1
ATOM 881 N N . ILE A 1 111 ? -7.941 9.585 12.523 1.00 62.84 111 ILE A N 1
ATOM 882 C CA . ILE A 1 111 ? -7.212 10.616 11.763 1.00 62.84 111 ILE A CA 1
ATOM 883 C C . ILE A 1 111 ? -7.600 12.019 12.245 1.00 62.84 111 ILE A C 1
ATOM 885 O O . ILE A 1 111 ? -6.731 12.870 12.445 1.00 62.84 111 ILE A O 1
ATOM 889 N N . CYS A 1 112 ? -8.885 12.260 12.508 1.00 63.56 112 CYS A N 1
ATOM 890 C CA . CYS A 1 112 ? -9.381 13.542 13.009 1.00 63.56 112 CYS A CA 1
ATOM 891 C C . CYS A 1 112 ? -8.932 13.869 14.440 1.00 63.56 112 CYS A C 1
ATOM 893 O O . CYS A 1 112 ? -8.986 15.035 14.832 1.00 63.56 112 CYS A O 1
ATOM 895 N N . ARG A 1 113 ? -8.464 12.884 15.218 1.00 64.81 113 ARG A N 1
ATOM 896 C CA . ARG A 1 113 ? -7.853 13.113 16.538 1.00 64.81 113 ARG A CA 1
ATOM 897 C C . ARG A 1 113 ? -6.397 13.579 16.472 1.00 64.81 113 ARG A C 1
ATOM 899 O O . ARG A 1 113 ? -5.877 14.031 17.490 1.00 64.81 113 ARG A O 1
ATOM 906 N N . ILE A 1 114 ? -5.737 13.502 15.314 1.00 69.50 114 ILE A N 1
ATOM 907 C CA . ILE A 1 114 ? -4.356 13.970 15.155 1.00 69.50 114 ILE A CA 1
ATOM 908 C C . ILE A 1 114 ? -4.377 15.506 15.050 1.00 69.50 114 ILE A C 1
ATOM 910 O O . ILE A 1 114 ? -4.957 16.031 14.103 1.00 69.50 114 ILE A O 1
ATOM 914 N N . PRO A 1 115 ? -3.741 16.261 15.965 1.00 55.12 115 PRO A N 1
ATOM 915 C CA . PRO A 1 115 ? -3.906 17.718 16.063 1.00 55.12 115 PRO A CA 1
ATOM 916 C C . PRO A 1 115 ? -3.417 18.498 14.830 1.00 55.12 115 PRO A C 1
ATOM 918 O O . PRO A 1 115 ? -3.923 19.584 14.554 1.00 55.12 115 PRO A O 1
ATOM 921 N N . ILE A 1 116 ? -2.469 17.939 14.069 1.00 63.03 116 ILE A N 1
ATOM 922 C CA . ILE A 1 116 ? -1.907 18.560 12.858 1.00 63.03 116 ILE A CA 1
ATOM 923 C C . ILE A 1 116 ? -2.788 18.276 11.629 1.00 63.03 116 ILE A C 1
ATOM 925 O O . ILE A 1 116 ? -3.090 19.180 10.860 1.00 63.03 116 ILE A O 1
ATOM 929 N N . ILE A 1 117 ? -3.247 17.032 11.462 1.00 55.41 117 ILE A N 1
ATOM 930 C CA . ILE A 1 117 ? -4.004 16.583 10.277 1.00 55.41 117 ILE A CA 1
ATOM 931 C C . ILE A 1 117 ? -5.506 16.877 10.442 1.00 55.41 117 ILE A C 1
ATOM 933 O O . ILE A 1 117 ? -6.193 17.258 9.494 1.00 55.41 117 ILE A O 1
ATOM 937 N N . GLY A 1 118 ? -6.012 16.783 11.672 1.00 58.31 118 GLY A N 1
ATOM 938 C CA . GLY A 1 118 ? -7.415 16.978 12.024 1.00 58.31 118 GLY A CA 1
ATOM 939 C C . GLY A 1 118 ? -7.926 18.397 11.779 1.00 58.31 118 GLY A C 1
ATOM 940 O O . GLY A 1 118 ? -9.103 18.556 11.479 1.00 58.31 118 GLY A O 1
ATOM 941 N N . LYS A 1 119 ? -7.068 19.427 11.817 1.00 62.47 119 LYS A N 1
ATOM 942 C CA . LYS A 1 119 ? -7.473 20.805 11.477 1.00 62.47 119 LYS A CA 1
ATOM 943 C C . LYS A 1 119 ? -7.859 20.967 10.003 1.00 62.47 119 LYS A C 1
ATOM 945 O O . LYS A 1 119 ? -8.779 21.722 9.712 1.00 62.47 119 LYS A O 1
ATOM 950 N N . TYR A 1 120 ? -7.196 20.246 9.098 1.00 59.81 120 TYR A N 1
ATOM 951 C CA . TYR A 1 120 ? -7.461 20.312 7.656 1.00 59.81 120 TYR A CA 1
ATOM 952 C C . TYR A 1 120 ? -8.595 19.377 7.224 1.00 59.81 120 TYR A C 1
ATOM 954 O O . TYR A 1 120 ? -9.364 19.707 6.327 1.00 59.81 120 TYR A O 1
ATOM 962 N N . PHE A 1 121 ? -8.723 18.217 7.876 1.00 55.88 121 PHE A N 1
ATOM 963 C CA . PHE A 1 121 ? -9.723 17.203 7.520 1.00 55.88 121 PHE A CA 1
ATOM 964 C C . PHE A 1 121 ? -11.114 17.441 8.129 1.00 55.88 121 PHE A C 1
ATOM 966 O O . PHE A 1 121 ? -12.087 16.825 7.698 1.00 55.88 121 PHE A O 1
ATOM 973 N N . ARG A 1 122 ? -11.238 18.346 9.108 1.00 59.62 122 ARG A N 1
ATOM 974 C CA . ARG A 1 122 ? -12.505 18.724 9.756 1.00 59.62 122 ARG A CA 1
ATOM 975 C C . ARG A 1 122 ? -13.271 19.772 8.936 1.00 59.62 122 ARG A C 1
ATOM 977 O O . ARG A 1 122 ? -13.664 20.801 9.473 1.00 59.62 122 ARG A O 1
ATOM 984 N N . SER A 1 123 ? -13.459 19.527 7.639 1.00 64.94 123 SER A N 1
ATOM 985 C CA . SER A 1 123 ? -14.364 20.321 6.800 1.00 64.94 123 SER A CA 1
ATOM 986 C C . SER A 1 123 ? -15.718 19.617 6.677 1.00 64.94 123 SER A C 1
ATOM 988 O O . SER A 1 123 ? -15.788 18.385 6.601 1.00 64.94 123 SER A O 1
ATOM 990 N N . ASP A 1 124 ? -16.810 20.384 6.646 1.00 59.31 124 ASP A N 1
ATOM 991 C CA . ASP A 1 124 ? -18.171 19.834 6.553 1.00 59.31 124 ASP A CA 1
ATOM 992 C C . ASP A 1 124 ? -18.391 18.996 5.278 1.00 59.31 124 ASP A C 1
ATOM 994 O O . ASP A 1 124 ? -19.178 18.048 5.281 1.00 59.31 124 ASP A O 1
ATOM 998 N N . ALA A 1 125 ? -17.629 19.260 4.210 1.00 62.91 125 ALA A N 1
ATOM 999 C CA . ALA A 1 125 ? -17.672 18.499 2.959 1.00 62.91 125 ALA A CA 1
ATOM 1000 C C . ALA A 1 125 ? -17.144 17.060 3.111 1.00 62.91 125 ALA A C 1
ATOM 1002 O O . ALA A 1 125 ? -17.744 16.109 2.596 1.00 62.91 125 ALA A O 1
ATOM 1003 N N . VAL A 1 126 ? -16.047 16.874 3.853 1.00 64.19 126 VAL A N 1
ATOM 1004 C CA . VAL A 1 126 ? -15.479 15.543 4.127 1.00 64.19 126 VAL A CA 1
ATOM 1005 C C . VAL A 1 126 ? -16.406 14.771 5.062 1.00 64.19 126 VAL A C 1
ATOM 1007 O O . VAL A 1 126 ? -16.711 13.605 4.808 1.00 64.19 126 VAL A O 1
ATOM 1010 N N . LYS A 1 127 ? -16.948 15.446 6.081 1.00 64.75 127 LYS A N 1
ATOM 1011 C CA . LYS A 1 127 ? -17.898 14.860 7.033 1.00 64.75 127 LYS A CA 1
ATOM 1012 C C . LYS A 1 127 ? -19.189 14.390 6.352 1.00 64.75 127 LYS A C 1
ATOM 1014 O O . LYS A 1 127 ? -19.640 13.278 6.616 1.00 64.75 127 LYS A O 1
ATOM 1019 N N . ASN A 1 128 ? -19.744 15.173 5.424 1.00 64.31 128 ASN A N 1
ATOM 1020 C CA . ASN A 1 128 ? -20.928 14.781 4.653 1.00 64.31 128 ASN A CA 1
ATOM 1021 C C . ASN A 1 128 ? -20.643 13.643 3.670 1.00 64.31 128 ASN A C 1
ATOM 1023 O O . ASN A 1 128 ? -21.473 12.750 3.515 1.00 64.31 128 ASN A O 1
ATOM 1027 N N . THR A 1 129 ? -19.474 13.622 3.029 1.00 66.69 129 THR A N 1
ATOM 1028 C CA . THR A 1 129 ? -19.102 12.529 2.115 1.00 66.69 129 THR A CA 1
ATOM 1029 C C . THR A 1 129 ? -18.937 11.215 2.876 1.00 66.69 129 THR A C 1
ATOM 1031 O O . THR A 1 129 ? -19.453 10.183 2.453 1.00 66.69 129 THR A O 1
ATOM 1034 N N . ILE A 1 130 ? -18.295 11.256 4.044 1.00 65.00 130 ILE A N 1
ATOM 1035 C CA . ILE A 1 130 ? -18.112 10.084 4.904 1.00 65.00 130 ILE A CA 1
ATOM 1036 C C . ILE A 1 130 ? -19.446 9.621 5.489 1.00 65.00 130 ILE A C 1
ATOM 1038 O O . ILE A 1 130 ? -19.715 8.426 5.442 1.00 65.00 130 ILE A O 1
ATOM 1042 N N . ASN A 1 131 ? -20.323 10.528 5.931 1.00 64.62 131 ASN A N 1
ATOM 1043 C CA . ASN A 1 131 ? -21.670 10.171 6.391 1.00 64.62 131 ASN A CA 1
ATOM 1044 C C . ASN A 1 131 ? -22.530 9.548 5.282 1.00 64.62 131 ASN A C 1
ATOM 1046 O O . ASN A 1 131 ? -23.240 8.585 5.545 1.00 64.62 131 ASN A O 1
ATOM 1050 N N . ASN A 1 132 ? -22.432 10.020 4.036 1.00 66.25 132 ASN A N 1
ATOM 1051 C CA . ASN A 1 132 ? -23.132 9.407 2.899 1.00 66.25 132 ASN A CA 1
ATOM 1052 C C . ASN A 1 132 ? -22.587 8.010 2.547 1.00 66.25 132 ASN A C 1
ATOM 1054 O O . ASN A 1 132 ? -23.335 7.141 2.099 1.00 66.25 132 ASN A O 1
ATOM 1058 N N . ILE A 1 133 ? -21.288 7.767 2.754 1.00 64.62 133 ILE A N 1
ATOM 1059 C CA . ILE A 1 133 ? -20.669 6.446 2.561 1.00 64.62 133 ILE A CA 1
ATOM 1060 C C . ILE A 1 133 ? -20.999 5.516 3.743 1.00 64.62 133 ILE A C 1
ATOM 1062 O O . ILE A 1 133 ? -21.239 4.328 3.532 1.00 64.62 133 ILE A O 1
ATOM 1066 N N . ALA A 1 134 ? -21.076 6.057 4.963 1.00 57.25 134 ALA A N 1
ATOM 1067 C CA . ALA A 1 134 ? -21.421 5.339 6.185 1.00 57.25 134 ALA A CA 1
ATOM 1068 C C . ALA A 1 134 ? -22.908 4.960 6.245 1.00 57.25 134 ALA A C 1
ATOM 1070 O O . ALA A 1 134 ? -23.203 3.820 6.570 1.00 57.25 134 ALA A O 1
ATOM 1071 N N . GLN A 1 135 ? -23.837 5.840 5.845 1.00 50.34 135 GLN A N 1
ATOM 1072 C CA . GLN A 1 135 ? -25.278 5.531 5.767 1.00 50.34 135 GLN A CA 1
ATOM 1073 C C . GLN A 1 135 ? -25.623 4.474 4.706 1.00 50.34 135 GLN A C 1
ATOM 1075 O O . GLN A 1 135 ? -26.688 3.864 4.762 1.00 50.34 135 GLN A O 1
ATOM 1080 N N . LYS A 1 136 ? -24.729 4.222 3.741 1.00 48.28 136 LYS A N 1
ATOM 1081 C CA . LYS A 1 136 ? -24.882 3.147 2.747 1.00 48.28 136 LYS A CA 1
ATOM 1082 C C . LYS A 1 136 ? -24.301 1.802 3.217 1.00 48.28 136 LYS A C 1
ATOM 1084 O O . LYS A 1 136 ? -24.411 0.807 2.501 1.00 48.28 136 LYS A O 1
ATOM 1089 N N . GLY A 1 137 ? -23.691 1.759 4.404 1.00 44.31 137 GLY A N 1
ATOM 1090 C CA . GLY A 1 137 ? -23.371 0.544 5.156 1.00 44.31 137 GLY A CA 1
ATOM 1091 C C . GLY A 1 137 ? -24.330 0.403 6.345 1.00 44.31 137 GLY A C 1
ATOM 1092 O O . GLY A 1 137 ? -24.759 1.415 6.887 1.00 44.31 137 GLY A O 1
ATOM 1093 N N . PRO A 1 138 ? -24.717 -0.821 6.746 1.00 42.34 138 PRO A N 1
ATOM 1094 C CA . PRO A 1 138 ? -25.735 -0.996 7.771 1.00 42.34 138 PRO A CA 1
ATOM 1095 C C . PRO A 1 138 ? -25.255 -0.410 9.096 1.00 42.34 138 PRO A C 1
ATOM 1097 O O . PRO A 1 138 ? -24.122 -0.677 9.511 1.00 42.34 138 PRO A O 1
ATOM 1100 N N . SER A 1 139 ? -26.148 0.366 9.712 1.00 37.88 139 SER A N 1
ATOM 1101 C CA . SER A 1 139 ? -26.112 0.791 11.104 1.00 37.88 139 SER A CA 1
ATOM 1102 C C . SER A 1 139 ? -25.619 -0.363 11.972 1.00 37.88 139 SER A C 1
ATOM 1104 O O . SER A 1 139 ? -26.209 -1.446 11.957 1.00 37.88 139 SER A O 1
ATOM 1106 N N . VAL A 1 140 ? -24.497 -0.137 12.652 1.00 39.53 140 VAL A N 1
ATOM 1107 C CA . VAL A 1 140 ? -24.118 -0.930 13.826 1.00 39.53 140 VAL A CA 1
ATOM 1108 C C . VAL A 1 140 ? -25.110 -0.665 14.944 1.00 39.53 140 VAL A C 1
ATOM 1110 O O . VAL A 1 140 ? -25.546 0.503 15.058 1.00 39.53 140 VAL A O 1
#

Radius of gyration: 16.43 Å; Cα contacts (8 Å, |Δi|>4): 149; chains: 1; bounding box: 40×34×48 Å

Sequence (140 aa):
MQLLSMDDNKKIGLGLVILGLSCYLLGIILFFDRALFLIANLSFLIGMYMFIGLKQTIAFFSKKTNFKGSLVYFGGFAIIVFGFSFIGFCIQMYGLFLLFKTFLPLLYDPICRIPIIGKYFRSDAVKNTINNIAQKGPSV

pLDDT: mean 74.61, std 17.09, range [33.0, 94.69]

InterPro domains:
  IPR007305 Vesicle transport protein, Got1/SFT2-like [PF04178] (16-115)
  IPR045176 Protein transport protein Got1 [PTHR21493] (3-134)